Protein AF-A0A131YA51-F1 (afdb_monomer)

Radius of gyration: 24.65 Å; Cα contacts (8 Å, |Δi|>4): 107; chains: 1; bounding box: 43×61×61 Å

Structure (mmCIF, N/CA/C/O backbone):
data_AF-A0A131YA51-F1
#
_entry.id   AF-A0A131YA51-F1
#
loop_
_atom_site.group_PDB
_atom_site.id
_atom_site.type_symbol
_atom_site.label_atom_id
_atom_site.label_alt_id
_atom_site.label_comp_id
_atom_site.label_asym_id
_atom_site.label_entity_id
_atom_site.label_seq_id
_atom_site.pdbx_PDB_ins_code
_atom_site.Cartn_x
_atom_site.Cartn_y
_atom_site.Cartn_z
_atom_site.occupancy
_atom_site.B_iso_or_equiv
_atom_site.auth_seq_id
_atom_site.auth_comp_id
_atom_site.auth_asym_id
_atom_site.auth_atom_id
_atom_site.pdbx_PDB_model_num
ATOM 1 N N . GLU A 1 1 ? 27.045 49.366 30.846 1.00 48.94 1 GLU A N 1
ATOM 2 C CA . GLU A 1 1 ? 26.633 47.951 30.909 1.00 48.94 1 GLU A CA 1
ATOM 3 C C . GLU A 1 1 ? 25.116 47.917 30.968 1.00 48.94 1 GLU A C 1
ATOM 5 O O . GLU A 1 1 ? 24.548 48.463 31.906 1.00 48.94 1 GLU A O 1
ATOM 10 N N . GLU A 1 2 ? 24.452 47.414 29.928 1.00 60.00 2 GLU A N 1
ATOM 11 C CA . GLU A 1 2 ? 22.996 47.246 29.943 1.00 60.00 2 GLU A CA 1
ATOM 12 C C . GLU A 1 2 ? 22.673 46.033 30.823 1.00 60.00 2 GLU A C 1
ATOM 14 O O . GLU A 1 2 ? 22.949 44.890 30.457 1.00 60.00 2 GLU A O 1
ATOM 19 N N . MET A 1 3 ? 22.154 46.285 32.027 1.00 59.62 3 MET A N 1
ATOM 20 C CA . MET A 1 3 ? 21.631 45.240 32.904 1.00 59.62 3 MET A CA 1
ATOM 21 C C . MET A 1 3 ? 20.434 44.587 32.208 1.00 59.62 3 MET A C 1
ATOM 23 O O . MET A 1 3 ? 19.343 45.152 32.181 1.00 59.62 3 MET A O 1
ATOM 27 N N . LEU A 1 4 ? 20.645 43.400 31.639 1.00 63.69 4 LEU A N 1
ATOM 28 C CA . LEU A 1 4 ? 19.570 42.529 31.175 1.00 63.69 4 LEU A CA 1
ATOM 29 C C . LEU A 1 4 ? 18.605 42.285 32.340 1.00 63.69 4 LEU A C 1
ATOM 31 O O . LEU A 1 4 ? 18.955 41.627 33.321 1.00 63.69 4 LEU A O 1
ATOM 35 N N . ASP A 1 5 ? 17.399 42.844 32.246 1.00 75.75 5 ASP A N 1
ATOM 36 C CA . ASP A 1 5 ? 16.379 42.695 33.276 1.00 75.75 5 ASP A CA 1
ATOM 37 C C . ASP A 1 5 ? 15.829 41.261 33.257 1.00 75.75 5 ASP A C 1
ATOM 39 O O . ASP A 1 5 ? 14.916 40.901 32.507 1.00 75.75 5 ASP A O 1
ATOM 43 N N . CYS A 1 6 ? 16.405 40.417 34.112 1.00 76.31 6 CYS A N 1
ATOM 44 C CA . CYS A 1 6 ? 15.981 39.036 34.325 1.00 76.31 6 CYS A CA 1
ATOM 45 C C . CYS A 1 6 ? 14.492 38.914 34.702 1.00 76.31 6 CYS A C 1
ATOM 47 O O . CYS A 1 6 ? 13.904 37.843 34.524 1.00 76.31 6 CYS A O 1
ATOM 49 N N . SER A 1 7 ? 13.866 39.989 35.200 1.00 79.56 7 SER A N 1
ATOM 50 C CA . SER A 1 7 ? 12.437 40.034 35.521 1.00 79.56 7 SER A CA 1
ATOM 51 C C . SER A 1 7 ? 11.564 39.974 34.268 1.00 79.56 7 SER A C 1
ATOM 53 O O . SER A 1 7 ? 10.586 39.224 34.237 1.00 79.56 7 SER A O 1
ATOM 55 N N . GLU A 1 8 ? 11.925 40.709 33.214 1.00 81.81 8 GLU A N 1
ATOM 56 C CA . GLU A 1 8 ? 11.191 40.716 31.941 1.00 81.81 8 GLU A CA 1
ATOM 57 C C . GLU A 1 8 ? 11.274 39.345 31.258 1.00 81.81 8 GLU A C 1
ATOM 59 O O . GLU A 1 8 ? 10.245 38.752 30.923 1.00 81.81 8 GLU A O 1
ATOM 64 N N . MET A 1 9 ? 12.473 38.755 31.196 1.00 83.44 9 MET A N 1
ATOM 65 C CA . MET A 1 9 ? 12.663 37.405 30.646 1.00 83.44 9 MET A CA 1
ATOM 66 C C . MET A 1 9 ? 11.858 36.342 31.409 1.00 83.44 9 MET A C 1
ATOM 68 O O . MET A 1 9 ? 11.262 35.447 30.805 1.00 83.44 9 MET A O 1
ATOM 72 N N . ALA A 1 10 ? 11.780 36.442 32.741 1.00 86.12 10 ALA A N 1
ATOM 73 C CA . ALA A 1 10 ? 10.992 35.515 33.550 1.00 86.12 10 ALA A CA 1
ATOM 74 C C . ALA A 1 10 ? 9.480 35.640 33.290 1.00 86.12 10 ALA A C 1
ATOM 76 O O . ALA A 1 10 ? 8.757 34.635 33.319 1.00 86.12 10 ALA A O 1
ATOM 77 N N . LYS A 1 11 ? 8.979 36.854 33.023 1.00 85.00 11 LYS A N 1
ATOM 78 C CA . LYS A 1 11 ? 7.570 37.083 32.663 1.00 85.00 11 LYS A CA 1
ATOM 79 C C . LYS A 1 11 ? 7.252 36.502 31.289 1.00 85.00 11 LYS A C 1
ATOM 81 O O . LYS A 1 11 ? 6.230 35.822 31.153 1.00 85.00 11 LYS A O 1
ATOM 86 N N . ASP A 1 12 ? 8.132 36.697 30.313 1.00 86.19 12 ASP A N 1
ATOM 87 C CA . ASP A 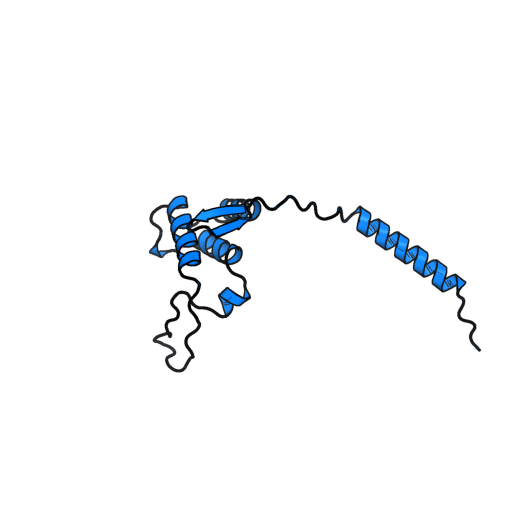1 12 ? 7.961 36.151 28.967 1.00 86.19 12 ASP A CA 1
ATOM 88 C C . ASP A 1 12 ? 7.997 34.625 28.958 1.00 86.19 12 ASP A C 1
ATOM 90 O O . ASP A 1 12 ? 7.126 33.994 28.353 1.00 86.19 12 ASP A O 1
ATOM 94 N N . LEU A 1 13 ? 8.901 34.015 29.730 1.00 86.00 13 LEU A N 1
ATOM 95 C CA . LEU A 1 13 ? 8.955 32.562 29.879 1.00 86.00 13 LEU A CA 1
ATOM 96 C C . LEU A 1 13 ? 7.654 32.013 30.483 1.00 86.00 13 LEU A C 1
ATOM 98 O O . LEU A 1 13 ? 7.063 31.064 29.965 1.00 86.00 13 LEU A O 1
ATOM 102 N N . ARG A 1 14 ? 7.140 32.649 31.545 1.00 88.12 14 ARG A N 1
ATOM 103 C CA . ARG A 1 14 ? 5.858 32.270 32.169 1.00 88.12 14 ARG A CA 1
ATOM 104 C C . ARG A 1 14 ? 4.684 32.417 31.202 1.00 88.12 14 ARG A C 1
ATOM 106 O O . ARG A 1 14 ? 3.768 31.591 31.218 1.00 88.12 14 ARG A O 1
ATOM 113 N N . ARG A 1 15 ? 4.697 33.452 30.359 1.00 87.62 15 ARG A N 1
ATOM 114 C CA . ARG A 1 15 ? 3.676 33.676 29.329 1.00 87.62 15 ARG A CA 1
ATOM 115 C C . ARG A 1 15 ? 3.755 32.617 28.229 1.00 87.62 15 ARG A C 1
ATOM 117 O O . ARG A 1 15 ? 2.712 32.104 27.825 1.00 87.62 15 ARG A O 1
ATOM 124 N N . GLY A 1 16 ? 4.963 32.251 27.803 1.00 85.38 16 GLY A N 1
ATOM 125 C CA . GLY A 1 16 ? 5.221 31.157 26.867 1.00 85.38 16 GLY A CA 1
ATOM 126 C C . GLY A 1 16 ? 4.718 29.815 27.397 1.00 85.38 16 GLY A C 1
ATOM 127 O O . GLY A 1 16 ? 3.927 29.154 26.729 1.00 85.38 16 GLY A O 1
ATOM 128 N N . LEU A 1 17 ? 5.060 29.466 28.641 1.00 86.88 17 LEU A N 1
ATOM 129 C CA . LEU A 1 17 ? 4.612 28.225 29.285 1.00 86.88 17 LEU A CA 1
ATOM 130 C C . LEU A 1 17 ? 3.086 28.151 29.439 1.00 86.88 17 LEU A C 1
ATOM 132 O O . LEU A 1 17 ? 2.499 27.091 29.236 1.00 86.88 17 LEU A O 1
ATOM 136 N N . LYS A 1 18 ? 2.409 29.270 29.738 1.00 84.94 18 LYS A N 1
ATOM 137 C CA . LYS A 1 18 ? 0.934 29.314 29.766 1.00 84.94 18 LYS A CA 1
ATOM 138 C C . LYS A 1 18 ? 0.310 29.076 28.388 1.00 84.94 18 LYS A C 1
ATOM 140 O O . LYS A 1 18 ? -0.718 28.411 28.309 1.00 84.94 18 LYS A O 1
ATOM 145 N N . ARG A 1 19 ? 0.912 29.608 27.318 1.00 83.56 19 ARG A N 1
ATOM 146 C CA . ARG A 1 19 ? 0.451 29.381 25.937 1.00 83.56 19 ARG A CA 1
ATOM 147 C C . ARG A 1 19 ? 0.673 27.935 25.510 1.00 83.56 19 ARG A C 1
ATOM 149 O O . ARG A 1 19 ? -0.244 27.340 24.961 1.00 83.56 19 ARG A O 1
ATOM 156 N N . LEU A 1 20 ? 1.838 27.365 25.821 1.00 76.62 20 LEU A N 1
ATOM 157 C CA . LEU A 1 20 ? 2.131 25.955 25.558 1.00 76.62 20 LEU A CA 1
ATOM 158 C C . LEU A 1 20 ? 1.156 25.040 26.297 1.00 76.62 20 LEU A C 1
ATOM 160 O O . LEU A 1 20 ? 0.558 24.184 25.666 1.00 76.62 20 LEU A O 1
ATOM 164 N N . ARG A 1 21 ? 0.872 25.301 27.579 1.00 78.06 21 ARG A N 1
ATOM 165 C CA . ARG A 1 21 ? -0.131 24.534 28.333 1.00 78.06 21 ARG A CA 1
ATOM 166 C C . ARG A 1 21 ? -1.539 24.643 27.730 1.00 78.06 21 ARG A C 1
ATOM 168 O O . ARG A 1 21 ? -2.294 23.679 27.759 1.00 78.06 21 ARG A O 1
ATOM 175 N N . ALA A 1 22 ? -1.915 25.802 27.185 1.00 72.38 22 ALA A N 1
ATOM 176 C CA . ALA A 1 22 ? -3.196 25.960 26.491 1.00 72.38 22 ALA A CA 1
ATOM 177 C C . ALA A 1 22 ? -3.242 25.166 25.172 1.00 72.38 22 ALA A C 1
ATOM 179 O O . ALA A 1 22 ? -4.286 24.617 24.833 1.00 72.38 22 ALA A O 1
ATOM 180 N N . ILE A 1 23 ? -2.111 25.069 24.467 1.00 66.38 23 ILE A N 1
ATOM 181 C CA . ILE A 1 23 ? -1.957 24.244 23.262 1.00 66.38 23 ILE A CA 1
ATOM 182 C C . ILE A 1 23 ? -1.963 22.752 23.622 1.00 66.38 23 ILE A C 1
ATOM 184 O O . ILE A 1 23 ? -2.646 21.983 22.965 1.00 66.38 23 ILE A O 1
ATOM 188 N N . GLU A 1 24 ? -1.296 22.335 24.697 1.00 61.56 24 GLU A N 1
ATOM 189 C CA . GLU A 1 24 ? -1.337 20.953 25.204 1.00 61.56 24 GLU A CA 1
ATOM 190 C C . GLU A 1 24 ? -2.739 20.544 25.682 1.00 61.56 24 GLU A C 1
ATOM 192 O O . GLU A 1 24 ? -3.088 19.370 25.666 1.00 61.56 24 GLU A O 1
ATOM 197 N N . CYS A 1 25 ? -3.576 21.498 26.098 1.00 54.47 25 CYS A N 1
ATOM 198 C CA . CYS A 1 25 ? -4.947 21.210 26.520 1.00 54.47 25 CYS A CA 1
ATOM 199 C C . CYS A 1 25 ? -5.912 21.058 25.327 1.00 54.47 25 CYS A C 1
ATOM 201 O O . CYS A 1 25 ? -6.906 20.341 25.429 1.00 54.47 25 CYS A O 1
ATOM 203 N N . THR A 1 26 ? -5.618 21.690 24.183 1.00 53.03 26 THR A N 1
ATOM 204 C CA . THR A 1 26 ? -6.358 21.484 22.922 1.00 53.03 26 THR A CA 1
ATOM 205 C C . THR A 1 26 ? -5.800 20.325 22.100 1.00 53.03 26 THR A C 1
ATOM 207 O O . THR A 1 26 ? -6.545 19.651 21.390 1.00 53.03 26 THR A O 1
ATOM 210 N N . GLN A 1 27 ? -4.508 20.041 22.239 1.00 50.62 27 GLN A N 1
ATOM 211 C CA . GLN A 1 27 ? -3.857 18.833 21.761 1.00 50.62 27 GLN A CA 1
ATOM 212 C C . GLN A 1 27 ? -4.001 17.756 22.830 1.00 50.62 27 GLN A C 1
ATOM 214 O O . GLN A 1 27 ? -3.049 17.422 23.531 1.00 50.62 27 GLN A O 1
ATOM 219 N N . SER A 1 28 ? -5.198 17.168 22.934 1.00 47.44 28 SER A N 1
ATOM 220 C CA . SER A 1 28 ? -5.316 15.834 23.527 1.00 47.44 28 SER A CA 1
ATOM 221 C C . SER A 1 28 ? -4.153 14.988 22.996 1.00 47.44 28 SER A C 1
ATOM 223 O O . SER A 1 28 ? -3.966 15.012 21.769 1.00 47.44 28 SER A O 1
ATOM 225 N N . PRO A 1 29 ? -3.373 14.283 23.843 1.00 47.16 29 PRO A N 1
ATOM 226 C CA . PRO A 1 29 ? -2.342 13.382 23.346 1.00 47.16 29 PRO A CA 1
ATOM 227 C C . PRO A 1 29 ? -3.044 12.528 22.311 1.00 47.16 29 PRO A C 1
ATOM 229 O O . PRO A 1 29 ? -4.086 11.953 22.641 1.00 47.16 29 PRO A O 1
ATOM 232 N N . ALA A 1 30 ? -2.580 12.599 21.055 1.00 47.47 30 ALA A N 1
ATOM 233 C CA . ALA A 1 30 ? -3.205 11.910 19.939 1.00 47.47 30 ALA A CA 1
ATOM 234 C C . ALA A 1 30 ? -3.547 10.530 20.465 1.00 47.47 30 ALA A C 1
ATOM 236 O O . ALA A 1 30 ? -2.648 9.815 20.903 1.00 47.47 30 ALA A O 1
ATOM 237 N N . LYS A 1 31 ? -4.846 10.251 20.611 1.00 45.97 31 LYS A N 1
ATOM 238 C CA . LYS A 1 31 ? -5.323 9.022 21.224 1.00 45.97 31 LYS A CA 1
ATOM 239 C C . LYS A 1 31 ? -4.835 7.958 20.262 1.00 45.97 31 LYS A C 1
ATOM 241 O O . LYS A 1 31 ? -5.452 7.748 19.220 1.00 45.97 31 LYS A O 1
ATOM 246 N N . VAL A 1 32 ? -3.655 7.406 20.533 1.00 50.09 32 VAL A N 1
ATOM 247 C CA . VAL A 1 32 ? -3.058 6.322 19.770 1.00 50.09 32 VAL A CA 1
ATOM 248 C C . VAL A 1 32 ? -3.916 5.133 20.157 1.00 50.09 32 VAL A C 1
ATOM 250 O O . VAL A 1 32 ? -3.573 4.333 21.020 1.00 50.09 32 VAL A O 1
ATOM 253 N N . ASN A 1 33 ? -5.125 5.085 19.595 1.00 52.59 33 ASN A N 1
ATOM 254 C CA . ASN A 1 33 ? -5.835 3.836 19.476 1.00 52.59 33 ASN A CA 1
ATOM 255 C C . ASN A 1 33 ? -4.825 2.917 18.791 1.00 52.59 33 ASN A C 1
ATOM 257 O O . ASN A 1 33 ? -4.293 3.322 17.747 1.00 52.59 33 ASN A O 1
ATOM 261 N N . PRO A 1 34 ? -4.491 1.760 19.386 1.00 54.34 34 PRO A N 1
ATOM 262 C CA . PRO A 1 34 ? -3.623 0.813 18.715 1.00 54.34 34 PRO A CA 1
ATOM 263 C C . PRO A 1 34 ? -4.247 0.594 17.344 1.00 54.34 34 PRO A C 1
ATOM 265 O O . PRO A 1 34 ? -5.432 0.278 17.250 1.00 54.34 34 PRO A O 1
ATOM 268 N N . ALA A 1 35 ? -3.498 0.924 16.293 1.00 62.50 35 ALA A N 1
ATOM 269 C CA . ALA A 1 35 ? -3.986 0.772 14.940 1.00 62.50 35 ALA A CA 1
ATOM 270 C C . ALA A 1 35 ? -4.346 -0.703 14.778 1.00 62.50 35 ALA A C 1
ATOM 272 O O . ALA A 1 35 ? -3.449 -1.543 14.751 1.00 62.50 35 ALA A O 1
ATOM 273 N N . THR A 1 36 ? -5.641 -1.024 14.744 1.00 79.81 36 THR A N 1
ATOM 274 C CA . THR A 1 36 ? -6.079 -2.381 14.446 1.00 79.81 36 THR A CA 1
ATOM 275 C C . THR A 1 36 ? -5.555 -2.694 13.056 1.00 79.81 36 THR A C 1
ATOM 277 O O . THR A 1 36 ? -5.889 -2.011 12.084 1.00 79.81 36 THR A O 1
ATOM 280 N N . LEU A 1 37 ? -4.637 -3.650 12.982 1.00 85.56 37 LEU A N 1
ATOM 281 C CA . LEU A 1 37 ? -4.069 -4.107 11.730 1.00 85.56 37 LEU A CA 1
ATOM 282 C C . LEU A 1 37 ? -4.929 -5.252 11.212 1.00 85.56 37 LEU A C 1
ATOM 284 O O . LEU A 1 37 ? -5.177 -6.219 11.929 1.00 85.56 37 LEU A O 1
ATOM 288 N N . VAL A 1 38 ? -5.378 -5.126 9.971 1.00 84.31 38 VAL A N 1
ATOM 289 C CA . VAL A 1 38 ? -6.152 -6.145 9.265 1.00 84.31 38 VAL A CA 1
ATOM 290 C C . VAL A 1 38 ? -5.281 -6.716 8.160 1.00 84.31 38 VAL A C 1
ATOM 292 O O . VAL A 1 38 ? -4.627 -5.973 7.428 1.00 84.31 38 VAL A O 1
ATOM 295 N N . ASP A 1 39 ? -5.273 -8.041 8.052 1.00 88.50 39 ASP A N 1
ATOM 296 C CA . ASP A 1 39 ? -4.607 -8.743 6.962 1.00 88.50 39 ASP A CA 1
ATOM 297 C C . ASP A 1 39 ? -5.459 -8.659 5.689 1.00 88.50 39 ASP A C 1
ATOM 299 O O . ASP A 1 39 ? -6.600 -9.133 5.654 1.00 88.50 39 ASP A O 1
ATOM 303 N N . ILE A 1 40 ? -4.910 -8.040 4.643 1.00 85.50 40 ILE A N 1
ATOM 304 C CA . ILE A 1 40 ? -5.545 -7.972 3.318 1.00 85.50 40 ILE A CA 1
ATOM 305 C C . ILE A 1 40 ? -5.228 -9.198 2.450 1.00 85.50 40 ILE A C 1
ATOM 307 O O . ILE A 1 40 ? -5.875 -9.388 1.419 1.00 85.50 40 ILE A O 1
ATOM 311 N N . GLY A 1 41 ? -4.289 -10.046 2.878 1.00 84.00 41 GLY A N 1
ATOM 312 C CA . GLY A 1 41 ? -3.828 -11.243 2.182 1.00 84.00 41 GLY A CA 1
ATOM 313 C C . GLY A 1 41 ? -2.300 -11.331 2.150 1.00 84.00 41 GLY A C 1
ATOM 314 O O . GLY A 1 41 ? -1.608 -10.317 2.193 1.00 84.00 41 GLY A O 1
ATOM 315 N N . ASN A 1 42 ? -1.761 -12.550 2.037 1.00 81.81 42 ASN A N 1
ATOM 316 C CA . ASN A 1 42 ? -0.315 -12.833 2.037 1.00 81.81 42 ASN A CA 1
ATOM 317 C C . ASN A 1 42 ? 0.448 -12.222 3.233 1.00 81.81 42 ASN A C 1
ATOM 319 O O . ASN A 1 42 ? 1.599 -11.810 3.078 1.00 81.81 42 ASN A O 1
ATOM 323 N N . SER A 1 43 ? -0.180 -12.156 4.412 1.00 83.00 43 SER A N 1
ATOM 324 C CA . SER A 1 43 ? 0.390 -11.555 5.627 1.00 83.00 43 SER A CA 1
ATOM 325 C C . SER A 1 43 ? 0.676 -10.051 5.508 1.00 83.00 43 SER A C 1
ATOM 327 O O . SER A 1 43 ? 1.522 -9.517 6.230 1.00 83.00 43 SER A O 1
ATOM 329 N N . VAL A 1 44 ? -0.006 -9.353 4.595 1.00 86.31 44 VAL A N 1
ATOM 330 C CA . VAL A 1 44 ? 0.131 -7.906 4.421 1.00 86.31 44 VAL A CA 1
ATOM 331 C C . VAL A 1 44 ? -0.868 -7.210 5.330 1.00 86.31 44 VAL A C 1
ATOM 333 O O . VAL A 1 44 ? -2.078 -7.255 5.121 1.00 86.31 44 VAL A O 1
ATOM 336 N N . LEU A 1 45 ? -0.337 -6.547 6.351 1.00 87.69 45 LEU A N 1
ATOM 337 C CA . LEU A 1 45 ? -1.121 -5.869 7.370 1.00 87.69 45 LEU A CA 1
ATOM 338 C C . LEU A 1 45 ? -1.315 -4.394 7.014 1.00 87.69 45 LEU A C 1
ATOM 340 O O . LEU A 1 45 ? -0.345 -3.672 6.786 1.00 87.69 45 LEU A O 1
ATOM 344 N N . VAL A 1 46 ? -2.563 -3.930 7.027 1.00 87.00 46 VAL A N 1
ATOM 345 C CA . VAL A 1 46 ? -2.916 -2.515 6.835 1.00 87.00 46 VAL A CA 1
ATOM 346 C C . VAL A 1 46 ? -3.776 -2.009 7.985 1.00 87.00 46 VAL A C 1
ATOM 348 O O . VAL A 1 46 ? -4.476 -2.770 8.648 1.00 87.00 46 VAL A O 1
ATOM 351 N N . ASN A 1 47 ? -3.743 -0.700 8.226 1.00 89.12 47 ASN A N 1
ATOM 352 C CA . ASN A 1 47 ? -4.570 -0.068 9.249 1.00 89.12 47 ASN A CA 1
ATOM 353 C C . ASN A 1 47 ? -6.059 -0.140 8.863 1.00 89.12 47 ASN A C 1
ATOM 355 O O . ASN A 1 47 ? -6.465 0.416 7.840 1.00 89.12 47 ASN A O 1
ATOM 359 N N . GLU A 1 48 ? -6.875 -0.764 9.713 1.00 85.62 48 GLU A N 1
ATOM 360 C CA . GLU A 1 48 ? -8.315 -0.958 9.511 1.00 85.62 48 GLU A CA 1
ATOM 361 C C . GLU A 1 48 ? -9.058 0.361 9.280 1.00 85.62 48 GLU A C 1
ATOM 363 O O . GLU A 1 48 ? -9.852 0.491 8.349 1.00 85.62 48 GLU A O 1
ATOM 368 N N . ALA A 1 49 ? -8.760 1.385 10.084 1.00 85.25 49 ALA A N 1
ATOM 369 C CA . ALA A 1 49 ? -9.416 2.683 9.979 1.00 85.25 49 ALA A CA 1
ATOM 370 C C . ALA A 1 49 ? -9.037 3.421 8.687 1.00 85.25 49 ALA A C 1
ATOM 372 O O . ALA A 1 49 ? -9.785 4.280 8.213 1.00 85.25 49 ALA A O 1
ATOM 373 N N . ALA A 1 50 ? -7.860 3.144 8.126 1.00 85.81 50 ALA A N 1
ATOM 374 C CA . ALA A 1 50 ? -7.471 3.669 6.823 1.00 85.81 50 ALA A CA 1
ATOM 375 C C . ALA A 1 50 ? -8.166 2.896 5.694 1.00 85.81 50 ALA A C 1
ATOM 377 O O . ALA A 1 50 ? -8.723 3.517 4.790 1.00 85.81 50 ALA A O 1
ATOM 378 N N . LEU A 1 51 ? -8.215 1.565 5.795 1.00 86.06 51 LEU A N 1
ATOM 379 C CA . LEU A 1 51 ? -8.886 0.699 4.828 1.00 86.06 51 LEU A CA 1
ATOM 380 C C . LEU A 1 51 ? -10.385 1.016 4.717 1.00 86.06 51 LEU A C 1
ATOM 382 O O . LEU A 1 51 ? -10.898 1.184 3.612 1.00 86.06 51 LEU A O 1
ATOM 386 N N . MET A 1 52 ? -11.074 1.185 5.849 1.00 86.25 52 MET A N 1
ATOM 387 C CA . MET A 1 52 ? -12.491 1.568 5.887 1.00 86.25 52 MET A CA 1
ATOM 388 C C . MET A 1 52 ? -12.738 2.925 5.222 1.00 86.25 52 MET A C 1
ATOM 390 O O . MET A 1 52 ? -13.643 3.053 4.401 1.00 86.25 52 MET A O 1
ATOM 394 N N . ARG A 1 53 ? -11.886 3.924 5.494 1.00 87.06 53 ARG A N 1
ATOM 395 C CA . ARG A 1 53 ? -11.983 5.247 4.855 1.00 87.06 53 ARG A CA 1
ATOM 396 C C . ARG A 1 53 ? -11.800 5.179 3.342 1.00 87.06 53 ARG A C 1
ATOM 398 O O . ARG A 1 53 ? -12.513 5.863 2.611 1.00 87.06 53 ARG A O 1
ATOM 405 N N . VAL A 1 54 ? -10.862 4.361 2.869 1.00 86.94 54 VAL A N 1
ATOM 406 C CA . VAL A 1 54 ? -10.654 4.140 1.431 1.00 86.94 54 VAL A CA 1
ATOM 407 C C . VAL A 1 54 ? -11.866 3.449 0.810 1.00 86.94 54 VAL A C 1
ATOM 409 O O . VAL A 1 54 ? -12.344 3.887 -0.231 1.00 86.94 54 VAL A O 1
ATOM 412 N N . LYS A 1 55 ? -12.422 2.434 1.476 1.00 85.50 55 LYS A N 1
ATOM 413 C CA . LYS A 1 55 ? -13.617 1.717 1.012 1.00 85.50 55 LYS A CA 1
ATOM 414 C C . LYS A 1 55 ? -14.857 2.614 0.923 1.00 85.50 55 LYS A C 1
ATOM 416 O O . LYS A 1 55 ? -15.646 2.482 -0.007 1.00 85.50 55 LYS A O 1
ATOM 421 N N . GLU A 1 56 ? -15.031 3.541 1.863 1.00 85.44 56 GLU A N 1
ATOM 422 C CA . GLU A 1 56 ? -16.136 4.509 1.834 1.00 85.44 56 GLU A CA 1
ATOM 423 C C . GLU A 1 56 ? -15.966 5.564 0.734 1.00 85.44 56 GLU A C 1
ATOM 425 O O . GLU A 1 56 ? -16.941 5.949 0.078 1.00 85.44 56 GLU A O 1
ATOM 430 N N . LYS A 1 57 ? -14.731 6.033 0.530 1.00 86.25 57 LYS A N 1
ATOM 431 C CA . LYS A 1 57 ? -14.406 7.091 -0.430 1.00 86.25 57 LYS A CA 1
ATOM 432 C C . LYS A 1 57 ? -14.439 6.594 -1.874 1.00 86.25 57 LYS A C 1
ATOM 434 O O . LYS A 1 57 ? -15.030 7.240 -2.740 1.00 86.25 57 LYS A O 1
ATOM 439 N N . ASP A 1 58 ? -13.802 5.461 -2.135 1.00 85.12 58 ASP A N 1
ATOM 440 C CA . ASP A 1 58 ? -13.530 4.967 -3.476 1.00 85.12 58 ASP A CA 1
ATOM 441 C C . ASP A 1 58 ? -14.389 3.738 -3.768 1.00 85.12 58 ASP A C 1
ATOM 443 O O . ASP A 1 58 ? -14.044 2.629 -3.392 1.00 85.12 58 ASP A O 1
ATOM 447 N N . LYS A 1 59 ? -15.505 3.938 -4.483 1.00 82.44 59 LYS A N 1
ATOM 448 C CA . LYS A 1 59 ? -16.456 2.870 -4.871 1.00 82.44 59 LYS A CA 1
ATOM 449 C C . LYS A 1 59 ? -16.104 2.161 -6.182 1.00 82.44 59 LYS A C 1
ATOM 451 O O . LYS A 1 59 ? -16.902 1.386 -6.704 1.00 82.44 59 LYS A O 1
ATOM 456 N N . ARG A 1 60 ? -14.975 2.515 -6.797 1.00 84.75 60 ARG A N 1
ATOM 457 C CA . ARG A 1 60 ? -14.519 1.971 -8.083 1.00 84.75 60 ARG A CA 1
ATOM 458 C C . ARG A 1 60 ? -13.194 1.240 -7.871 1.00 84.75 60 ARG A C 1
ATOM 460 O O . ARG A 1 60 ? -12.372 1.735 -7.101 1.00 84.75 60 ARG A O 1
ATOM 467 N N . PRO A 1 61 ? -12.940 0.146 -8.607 1.00 84.81 61 PRO A N 1
ATOM 468 C CA . PRO A 1 61 ? -11.777 -0.712 -8.384 1.00 84.81 61 PRO A CA 1
ATOM 469 C C . PRO A 1 61 ? -10.440 0.010 -8.594 1.00 84.81 61 PRO A C 1
ATOM 471 O O . PRO A 1 61 ? -9.562 -0.092 -7.748 1.00 84.81 61 PRO A O 1
ATOM 474 N N . GLY A 1 62 ? -10.293 0.805 -9.661 1.00 86.06 62 GLY A N 1
ATOM 475 C CA . GLY A 1 62 ? -9.041 1.525 -9.946 1.00 86.06 62 GLY A CA 1
ATOM 476 C C . GLY A 1 62 ? -8.648 2.552 -8.867 1.00 86.06 62 GLY A C 1
ATOM 477 O O . GLY A 1 62 ? -7.541 2.476 -8.333 1.00 86.06 62 GLY A O 1
ATOM 478 N N . PRO A 1 63 ? -9.528 3.510 -8.504 1.00 87.38 63 PRO A N 1
ATOM 479 C CA . PRO A 1 63 ? -9.261 4.453 -7.414 1.00 87.38 63 PRO A CA 1
ATOM 480 C C . PRO A 1 63 ? -9.002 3.765 -6.070 1.00 87.38 63 PRO A C 1
ATOM 482 O O . PRO A 1 63 ? -8.064 4.143 -5.372 1.00 87.38 63 PRO A O 1
ATOM 485 N N . PHE A 1 64 ? -9.766 2.713 -5.757 1.00 88.31 64 PHE A N 1
ATOM 486 C CA . PH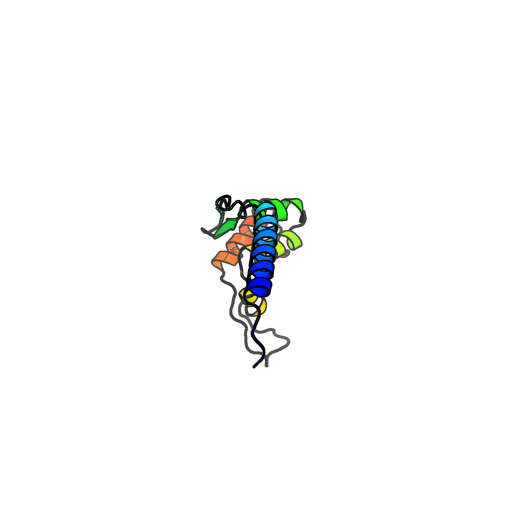E A 1 64 ? -9.581 1.921 -4.544 1.00 88.31 64 PHE A CA 1
ATOM 487 C C . PHE A 1 64 ? -8.200 1.250 -4.505 1.00 88.31 64 PHE A C 1
ATOM 489 O O . PHE A 1 64 ? -7.473 1.401 -3.527 1.00 88.31 64 PHE A O 1
ATOM 496 N N . ALA A 1 65 ? -7.794 0.584 -5.590 1.00 88.38 65 ALA A N 1
ATOM 497 C CA . ALA A 1 65 ? -6.479 -0.045 -5.710 1.00 88.38 65 ALA A CA 1
ATOM 498 C C . ALA A 1 65 ? -5.339 0.968 -5.554 1.00 88.38 65 ALA A C 1
ATOM 500 O O . ALA A 1 65 ? -4.363 0.720 -4.848 1.00 88.38 65 ALA A O 1
ATOM 501 N N . ARG A 1 66 ? -5.479 2.149 -6.168 1.00 88.19 66 ARG A N 1
ATOM 502 C CA . ARG A 1 66 ? -4.489 3.228 -6.069 1.00 88.19 66 ARG A CA 1
ATOM 503 C C . ARG A 1 66 ? -4.371 3.777 -4.649 1.00 88.19 66 ARG A C 1
ATOM 505 O O . ARG A 1 66 ? -3.264 4.060 -4.199 1.00 88.19 66 ARG A O 1
ATOM 512 N N . ALA A 1 67 ? -5.490 3.919 -3.947 1.00 88.62 67 ALA A N 1
ATOM 513 C CA . ALA A 1 67 ? -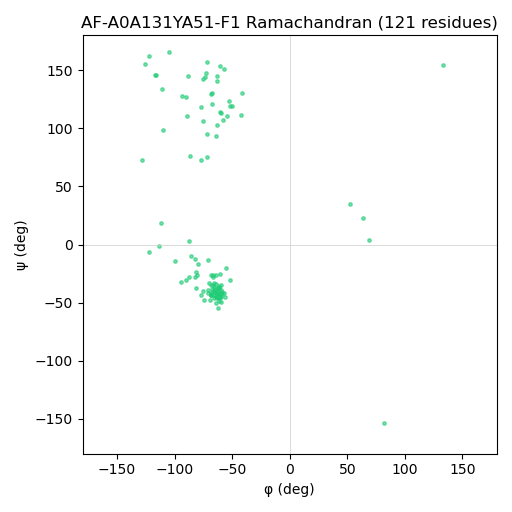5.487 4.311 -2.545 1.00 88.62 67 ALA A CA 1
ATOM 514 C C . ALA A 1 67 ? -4.865 3.219 -1.657 1.00 88.62 67 ALA A C 1
ATOM 516 O O . ALA A 1 67 ? -4.072 3.537 -0.773 1.00 88.62 67 ALA A O 1
ATOM 517 N N . LEU A 1 68 ? -5.144 1.942 -1.936 1.00 88.50 68 LEU A N 1
ATOM 518 C CA . LEU A 1 68 ? -4.569 0.805 -1.214 1.00 88.50 68 LEU A CA 1
ATOM 519 C C . LEU A 1 68 ? -3.050 0.685 -1.428 1.00 88.50 68 LEU A C 1
ATOM 521 O O . LEU A 1 68 ? -2.322 0.411 -0.477 1.00 88.50 68 LEU A O 1
ATOM 525 N N . LEU A 1 69 ? -2.547 0.988 -2.631 1.00 89.50 69 LEU A N 1
ATOM 526 C CA . LEU A 1 69 ? -1.108 1.094 -2.901 1.00 89.50 69 LEU A CA 1
ATOM 527 C C . LEU A 1 69 ? -0.428 2.119 -1.985 1.00 89.50 69 LEU A C 1
ATOM 529 O O . LEU A 1 69 ? 0.635 1.827 -1.450 1.00 89.50 69 LEU A O 1
ATOM 533 N N . GLY A 1 70 ? -1.056 3.275 -1.753 1.00 87.94 70 GLY A N 1
ATOM 534 C CA . GLY A 1 70 ? -0.536 4.298 -0.837 1.00 87.94 70 GLY A CA 1
ATOM 535 C C . GLY A 1 70 ? -0.610 3.925 0.650 1.00 87.94 70 GLY A C 1
ATOM 536 O O . GLY A 1 70 ? 0.009 4.594 1.471 1.00 87.94 70 GLY A O 1
ATOM 537 N N . LEU A 1 71 ? -1.361 2.877 1.011 1.00 87.31 71 LEU A N 1
ATOM 538 C CA . LEU A 1 71 ? -1.392 2.337 2.375 1.00 87.31 71 LEU A CA 1
ATOM 539 C C . LEU A 1 71 ? -0.335 1.250 2.602 1.00 87.31 71 LEU A C 1
ATOM 541 O O . LEU A 1 71 ? 0.134 1.091 3.726 1.00 87.31 71 LEU A O 1
ATOM 545 N N . VAL A 1 72 ? 0.010 0.490 1.559 1.00 88.31 72 VAL A N 1
ATOM 546 C CA . VAL A 1 72 ? 0.931 -0.660 1.635 1.00 88.31 72 VAL A CA 1
ATOM 547 C C . VAL A 1 72 ? 2.376 -0.278 1.300 1.00 88.31 72 VAL A C 1
ATOM 549 O O . VAL A 1 72 ? 3.314 -0.877 1.831 1.00 88.31 72 VAL A O 1
ATOM 552 N N . PHE A 1 73 ? 2.566 0.698 0.414 1.00 87.81 73 PHE A N 1
ATOM 553 C CA . PHE A 1 73 ? 3.875 1.175 -0.026 1.00 87.81 73 PHE A CA 1
ATOM 554 C C . PHE A 1 73 ? 4.082 2.627 0.392 1.00 87.81 73 PHE A C 1
ATOM 556 O O . PHE A 1 73 ? 3.142 3.423 0.398 1.00 87.81 73 PHE A O 1
ATOM 563 N N . SER A 1 74 ? 5.327 2.986 0.707 1.00 86.50 74 SER A N 1
ATOM 564 C CA . SER A 1 74 ? 5.672 4.389 0.933 1.00 86.50 74 SER A CA 1
ATOM 565 C C . SER A 1 74 ? 5.663 5.172 -0.383 1.00 86.50 74 SER A C 1
ATOM 567 O O . SER A 1 74 ? 5.838 4.618 -1.472 1.00 86.50 74 SER A O 1
ATOM 569 N N . GLU A 1 75 ? 5.486 6.489 -0.294 1.00 83.19 75 GLU A N 1
ATOM 570 C CA . GLU A 1 75 ? 5.513 7.371 -1.466 1.00 83.19 75 GLU A CA 1
ATOM 571 C C . GLU A 1 75 ? 6.863 7.296 -2.207 1.00 83.19 75 GLU A C 1
ATOM 573 O O . GLU A 1 75 ? 6.909 7.293 -3.438 1.00 83.19 75 GLU A O 1
ATOM 578 N N . GLU A 1 76 ? 7.954 7.125 -1.456 1.00 82.19 76 GLU A N 1
ATOM 579 C CA . GLU A 1 76 ? 9.304 6.926 -1.988 1.00 82.19 76 GLU A CA 1
ATOM 580 C C . GLU A 1 76 ? 9.425 5.617 -2.781 1.00 82.19 76 GLU A C 1
ATOM 582 O O . GLU A 1 76 ? 9.967 5.608 -3.892 1.00 82.19 76 GLU A O 1
ATOM 587 N N . GLU A 1 77 ? 8.870 4.515 -2.256 1.00 82.50 77 GLU A N 1
ATOM 588 C CA . GLU A 1 77 ? 8.842 3.228 -2.957 1.00 82.50 77 GLU A CA 1
ATOM 589 C C . GLU A 1 77 ? 8.039 3.333 -4.262 1.00 82.50 77 GLU A C 1
ATOM 591 O O . GLU A 1 77 ? 8.479 2.826 -5.294 1.00 82.50 77 GLU A O 1
ATOM 596 N N . LEU A 1 78 ? 6.895 4.023 -4.252 1.00 83.81 78 LEU A N 1
ATOM 597 C CA . LEU A 1 78 ? 6.038 4.175 -5.433 1.00 83.81 78 LEU A CA 1
ATOM 598 C C . LEU A 1 78 ? 6.648 5.077 -6.516 1.00 83.81 78 LEU A C 1
ATOM 600 O O . LEU A 1 78 ? 6.435 4.834 -7.705 1.00 83.81 78 LEU A O 1
ATOM 604 N N . ALA A 1 79 ? 7.412 6.105 -6.141 1.00 81.38 79 ALA A N 1
ATOM 605 C CA . ALA A 1 79 ? 8.083 6.984 -7.100 1.00 81.38 79 ALA A CA 1
ATOM 606 C C . ALA A 1 79 ? 9.318 6.318 -7.738 1.00 81.38 79 ALA A C 1
ATOM 608 O O . ALA A 1 79 ? 9.576 6.464 -8.946 1.00 81.38 79 ALA A O 1
ATOM 609 N N . GLY A 1 80 ? 10.081 5.582 -6.922 1.00 78.00 80 GLY A N 1
ATOM 610 C CA . GLY A 1 80 ? 11.344 4.956 -7.307 1.00 78.00 80 GLY A CA 1
ATOM 611 C C . GLY A 1 80 ? 11.192 3.618 -8.031 1.00 78.00 80 GLY A C 1
ATOM 612 O O . GLY A 1 80 ? 12.040 3.277 -8.856 1.00 78.00 80 GLY A O 1
ATOM 613 N N . ARG A 1 81 ? 10.107 2.878 -7.776 1.00 82.62 81 ARG A N 1
ATOM 614 C CA . ARG A 1 81 ? 9.891 1.531 -8.322 1.00 82.62 81 ARG A CA 1
ATOM 615 C C . ARG A 1 81 ? 8.861 1.511 -9.446 1.00 82.62 81 ARG A C 1
ATOM 617 O O . ARG A 1 81 ? 8.149 2.475 -9.716 1.00 82.62 81 ARG A O 1
ATOM 624 N N . SER A 1 82 ? 8.831 0.401 -10.167 1.00 81.00 82 SER A N 1
ATOM 625 C CA . SER A 1 82 ? 7.877 0.123 -11.235 1.00 81.00 82 SER A CA 1
ATOM 626 C C . SER A 1 82 ? 7.101 -1.152 -10.944 1.00 81.00 82 SER A C 1
ATOM 628 O O . SER A 1 82 ? 7.521 -1.991 -10.155 1.00 81.00 82 SER A O 1
ATOM 630 N N . LEU A 1 83 ? 5.970 -1.323 -11.623 1.00 78.06 83 LEU A N 1
ATOM 631 C CA . LEU A 1 83 ? 5.084 -2.462 -11.395 1.00 78.06 83 LEU A CA 1
ATOM 632 C C . LEU A 1 83 ? 5.720 -3.806 -11.796 1.00 78.06 83 LEU A C 1
ATOM 634 O O . LEU A 1 83 ? 5.468 -4.817 -11.158 1.00 78.06 83 LEU A O 1
ATOM 638 N N . THR A 1 84 ? 6.569 -3.825 -12.831 1.00 72.19 84 THR A N 1
ATOM 639 C CA . THR A 1 84 ? 7.154 -5.069 -13.380 1.00 72.19 84 THR A CA 1
ATOM 640 C C . THR A 1 84 ? 8.680 -5.109 -13.375 1.00 72.19 84 THR A C 1
ATOM 642 O O . THR A 1 84 ? 9.259 -6.121 -13.764 1.00 72.19 84 THR A O 1
ATOM 645 N N . GLY A 1 85 ? 9.354 -4.016 -13.011 1.00 75.56 85 GLY A N 1
ATOM 646 C CA . GLY A 1 85 ? 10.812 -3.907 -13.129 1.00 75.56 85 GLY A CA 1
ATOM 647 C C . GLY A 1 85 ? 11.325 -3.844 -14.573 1.00 75.56 85 GLY A C 1
ATOM 648 O O . GLY A 1 85 ? 12.532 -3.862 -14.806 1.00 75.56 85 GLY A O 1
ATOM 649 N N . ARG A 1 86 ? 10.432 -3.818 -15.573 1.00 75.62 86 ARG A N 1
ATOM 650 C CA . ARG A 1 86 ? 10.810 -3.851 -16.990 1.00 75.62 86 ARG A CA 1
ATOM 651 C C . ARG A 1 86 ? 11.042 -2.447 -17.530 1.00 75.62 86 ARG A C 1
ATOM 653 O O . ARG A 1 86 ? 10.335 -1.501 -17.185 1.00 75.62 86 ARG A O 1
ATOM 660 N N . LYS A 1 87 ? 12.009 -2.328 -18.442 1.00 76.38 87 LYS A N 1
ATOM 661 C CA . LYS A 1 87 ? 12.213 -1.095 -19.208 1.00 76.38 87 LYS A CA 1
ATOM 662 C C . LYS A 1 87 ? 10.997 -0.796 -20.076 1.00 76.38 87 LYS A C 1
ATOM 664 O O . LYS A 1 87 ? 10.379 -1.701 -20.637 1.00 76.38 87 LYS A O 1
ATOM 669 N N . SER A 1 88 ? 10.702 0.491 -20.226 1.00 76.31 88 SER A N 1
ATOM 670 C CA . SER A 1 88 ? 9.732 0.936 -21.218 1.00 76.31 88 SER A CA 1
ATOM 671 C C . SER A 1 88 ? 10.292 0.706 -22.620 1.00 76.31 88 SER A C 1
ATOM 673 O O . SER A 1 88 ? 11.394 1.154 -22.932 1.00 76.31 88 SER A O 1
ATOM 675 N N . ASN A 1 89 ? 9.510 0.063 -23.489 1.00 79.56 89 ASN A N 1
ATOM 676 C CA . ASN A 1 89 ? 9.881 -0.138 -24.894 1.00 79.56 89 ASN A CA 1
ATOM 677 C C . ASN A 1 89 ? 10.087 1.189 -25.646 1.00 79.56 89 ASN A C 1
ATOM 679 O O . ASN A 1 89 ? 10.836 1.220 -26.621 1.00 79.56 89 ASN A O 1
ATOM 683 N N . ALA A 1 90 ? 9.440 2.266 -25.184 1.00 80.19 90 ALA A N 1
ATOM 684 C CA . ALA A 1 90 ? 9.542 3.606 -25.757 1.00 80.19 90 ALA A CA 1
ATOM 685 C C . ALA A 1 90 ? 10.791 4.378 -25.292 1.00 80.19 90 ALA A C 1
ATOM 687 O O . ALA A 1 90 ? 11.255 5.265 -25.998 1.00 80.19 90 ALA A O 1
ATOM 688 N N . HIS A 1 91 ? 11.362 4.030 -24.134 1.00 74.56 91 HIS A N 1
ATOM 689 C CA . HIS A 1 91 ? 12.520 4.714 -23.549 1.00 74.56 91 HIS A CA 1
ATOM 690 C C . HIS A 1 91 ? 13.607 3.697 -23.199 1.00 74.56 91 HIS A C 1
ATOM 692 O O . HIS A 1 91 ? 13.834 3.374 -22.032 1.00 74.56 91 HIS A O 1
ATOM 698 N N . LYS A 1 92 ? 14.265 3.171 -24.237 1.00 75.31 92 LYS A N 1
ATOM 699 C CA . LYS A 1 92 ? 15.290 2.120 -24.109 1.00 75.31 92 LYS A CA 1
ATOM 700 C C . LYS A 1 92 ? 16.551 2.598 -23.375 1.00 75.31 92 LYS A C 1
ATOM 702 O O . LYS A 1 92 ? 17.201 1.792 -22.701 1.00 75.31 92 LYS A O 1
ATOM 707 N N . ASP A 1 93 ? 16.834 3.897 -23.455 1.00 73.81 93 ASP A N 1
ATOM 708 C CA . ASP A 1 93 ? 18.014 4.539 -22.862 1.00 73.81 93 ASP A CA 1
ATOM 709 C C . ASP A 1 93 ? 17.861 4.810 -21.358 1.00 73.81 93 ASP A C 1
ATOM 711 O O . ASP A 1 93 ? 18.847 5.010 -20.653 1.00 73.81 93 ASP A O 1
ATOM 715 N N . ALA A 1 94 ? 16.632 4.770 -20.834 1.00 71.81 94 ALA A N 1
ATOM 716 C CA . ALA A 1 94 ? 16.386 4.932 -19.408 1.00 71.81 94 ALA A CA 1
ATOM 717 C C . ALA A 1 94 ? 16.759 3.655 -18.631 1.00 71.81 94 ALA A C 1
ATOM 719 O O . ALA A 1 94 ? 16.538 2.522 -19.083 1.00 71.81 94 ALA A O 1
ATOM 720 N N . ALA A 1 95 ? 17.314 3.832 -17.429 1.00 69.31 95 ALA A N 1
ATOM 721 C CA . ALA A 1 95 ? 17.546 2.729 -16.504 1.00 69.31 95 ALA A CA 1
ATOM 722 C C . ALA A 1 95 ? 16.207 2.094 -16.087 1.00 69.31 95 ALA A C 1
ATOM 724 O O . ALA A 1 95 ? 15.205 2.786 -15.896 1.00 69.31 95 ALA A O 1
ATOM 725 N N . ALA A 1 96 ? 16.186 0.763 -15.968 1.00 73.88 96 ALA A N 1
ATOM 726 C CA . ALA A 1 96 ? 15.018 0.067 -15.445 1.00 73.88 96 ALA A CA 1
ATOM 727 C C . ALA A 1 96 ? 14.855 0.428 -13.966 1.00 73.88 96 ALA A C 1
ATOM 729 O O . ALA A 1 96 ? 15.817 0.337 -13.205 1.00 73.88 96 ALA A O 1
ATOM 730 N N . LYS A 1 97 ? 13.649 0.828 -13.567 1.00 79.94 97 LYS A N 1
ATOM 731 C CA . LYS A 1 97 ? 13.310 0.969 -12.149 1.00 79.94 97 LYS A CA 1
ATOM 732 C C . LYS A 1 97 ? 13.173 -0.418 -11.530 1.00 79.94 97 LYS A C 1
ATOM 734 O O . LYS A 1 97 ? 12.706 -1.332 -12.206 1.00 79.94 97 LYS A O 1
ATOM 739 N N . GLU A 1 98 ? 13.511 -0.562 -10.253 1.00 80.81 98 GLU A N 1
ATOM 740 C CA . GLU A 1 98 ? 13.282 -1.812 -9.519 1.00 80.81 98 GLU A CA 1
ATOM 741 C C . GLU A 1 98 ? 11.798 -2.203 -9.542 1.00 80.81 98 GLU A C 1
ATOM 743 O O . GLU A 1 98 ? 10.920 -1.343 -9.657 1.00 80.81 98 GLU A O 1
ATOM 748 N N . ALA A 1 99 ? 11.505 -3.500 -9.465 1.00 82.94 99 ALA A N 1
ATOM 749 C CA . ALA A 1 99 ? 10.132 -3.971 -9.338 1.00 82.94 99 ALA A CA 1
ATOM 750 C C . ALA A 1 99 ? 9.600 -3.700 -7.921 1.00 82.94 99 ALA A C 1
ATOM 752 O O . ALA A 1 99 ? 10.336 -3.814 -6.940 1.00 82.94 99 ALA A O 1
ATOM 753 N N . LEU A 1 100 ? 8.315 -3.365 -7.811 1.00 85.56 100 LEU A N 1
ATOM 754 C CA . LEU A 1 100 ? 7.592 -3.436 -6.544 1.00 85.56 100 LEU A CA 1
ATOM 755 C C . LEU A 1 100 ? 7.585 -4.878 -6.035 1.00 85.56 100 LEU A C 1
ATOM 757 O O . LEU A 1 100 ? 7.662 -5.827 -6.815 1.00 85.56 100 LEU A O 1
ATOM 761 N N . ASP A 1 101 ? 7.479 -5.025 -4.718 1.00 87.00 101 ASP A N 1
ATOM 762 C CA . ASP A 1 101 ? 7.402 -6.337 -4.090 1.00 87.00 101 ASP A CA 1
ATOM 763 C C . ASP A 1 101 ? 6.165 -7.093 -4.612 1.00 87.00 101 ASP A C 1
ATOM 765 O O . ASP A 1 101 ? 5.030 -6.670 -4.346 1.00 87.00 101 ASP A O 1
ATOM 769 N N . PRO A 1 102 ? 6.362 -8.195 -5.360 1.00 85.62 102 PRO A N 1
ATOM 770 C CA . PRO A 1 102 ? 5.269 -8.899 -6.013 1.00 85.62 102 PRO A CA 1
ATOM 771 C C . PRO A 1 102 ? 4.318 -9.539 -5.000 1.00 85.62 102 PRO A C 1
ATOM 773 O O . PRO A 1 102 ? 3.139 -9.697 -5.302 1.00 85.62 102 PRO A O 1
ATOM 776 N N . VAL A 1 103 ? 4.781 -9.876 -3.791 1.00 88.31 103 VAL A N 1
ATOM 777 C CA . VAL A 1 103 ? 3.928 -10.481 -2.758 1.00 88.31 103 VAL A CA 1
ATOM 778 C C . VAL A 1 103 ? 2.918 -9.459 -2.245 1.00 88.31 103 VAL A C 1
ATOM 780 O O . VAL A 1 103 ? 1.716 -9.744 -2.211 1.00 88.31 103 VAL A O 1
ATOM 783 N N . ARG A 1 104 ? 3.398 -8.249 -1.925 1.00 88.12 104 ARG A N 1
ATOM 784 C CA . ARG A 1 104 ? 2.562 -7.111 -1.513 1.00 88.12 104 ARG A CA 1
ATOM 785 C C . ARG A 1 104 ? 1.616 -6.667 -2.624 1.00 88.12 104 ARG A C 1
ATOM 787 O O . ARG A 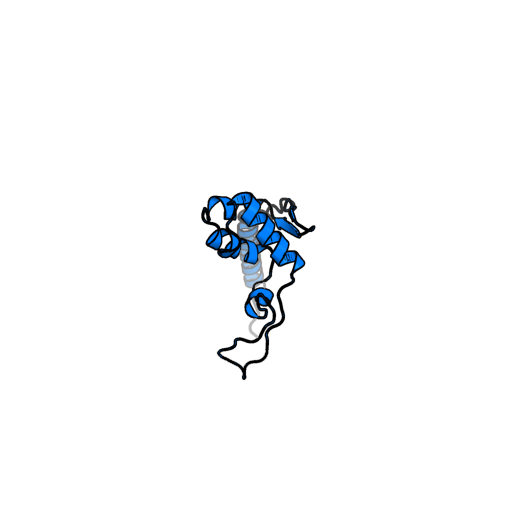1 104 ? 0.438 -6.437 -2.365 1.00 88.12 104 ARG A O 1
ATOM 794 N N . LEU A 1 105 ? 2.097 -6.602 -3.865 1.00 87.81 105 LEU A N 1
ATOM 795 C CA . LEU A 1 105 ? 1.269 -6.241 -5.018 1.00 87.81 105 LEU A CA 1
ATOM 796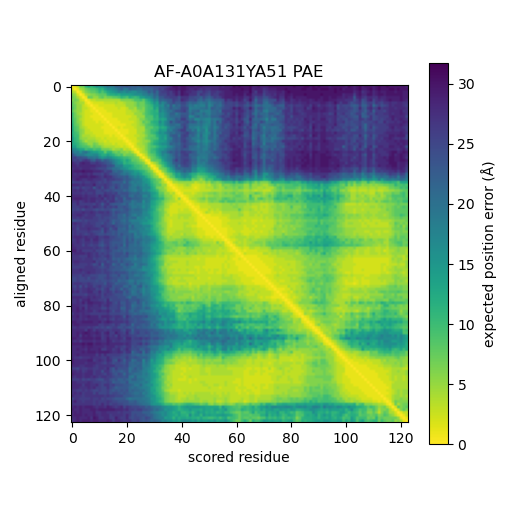 C C . LEU A 1 105 ? 0.141 -7.262 -5.248 1.00 87.81 105 LEU A C 1
ATOM 798 O O . LEU A 1 105 ? -1.019 -6.886 -5.400 1.00 87.81 105 LEU A O 1
ATOM 802 N N . ASN A 1 106 ? 0.463 -8.557 -5.206 1.00 87.81 106 ASN A N 1
ATOM 803 C CA . ASN A 1 106 ? -0.522 -9.623 -5.382 1.00 87.81 106 ASN A CA 1
ATOM 804 C C . ASN A 1 106 ? -1.574 -9.627 -4.266 1.00 87.81 106 ASN A C 1
ATOM 806 O O . ASN A 1 106 ? -2.736 -9.914 -4.543 1.00 87.81 106 ASN A O 1
ATOM 810 N N . ALA A 1 107 ? -1.204 -9.273 -3.030 1.00 89.81 107 ALA A N 1
ATOM 811 C CA . ALA A 1 107 ? -2.164 -9.115 -1.938 1.00 89.81 107 ALA A CA 1
ATOM 812 C C . ALA A 1 107 ? -3.191 -8.011 -2.240 1.00 89.81 107 ALA A C 1
ATOM 814 O O . ALA A 1 107 ? -4.390 -8.223 -2.085 1.00 89.81 107 ALA A O 1
ATOM 815 N N . ILE A 1 108 ? -2.733 -6.860 -2.741 1.00 88.94 108 ILE A N 1
ATOM 816 C CA . ILE A 1 108 ? -3.593 -5.730 -3.134 1.00 88.94 108 ILE A CA 1
ATOM 817 C C . ILE A 1 108 ? -4.534 -6.133 -4.270 1.00 88.94 108 ILE A C 1
ATOM 819 O O . ILE A 1 108 ? -5.729 -5.829 -4.219 1.00 88.94 108 ILE A O 1
ATOM 823 N N . ILE A 1 109 ? -4.013 -6.837 -5.279 1.00 88.25 109 ILE A N 1
ATOM 824 C CA . ILE A 1 109 ? -4.800 -7.302 -6.424 1.00 88.25 109 ILE A CA 1
ATOM 825 C C . ILE A 1 109 ? -5.864 -8.299 -5.969 1.00 88.25 109 ILE A C 1
ATOM 827 O O . ILE A 1 109 ? -7.047 -8.099 -6.245 1.00 88.25 109 ILE A O 1
ATOM 831 N N . ALA A 1 110 ? -5.474 -9.31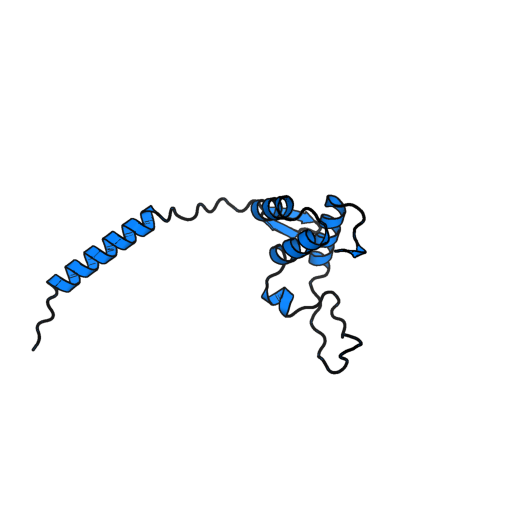8 -5.203 1.00 87.94 110 ALA A N 1
ATOM 832 C CA . ALA A 1 110 ? -6.395 -10.314 -4.666 1.00 87.94 110 ALA A CA 1
ATOM 833 C C . ALA A 1 110 ? -7.473 -9.676 -3.777 1.00 87.94 110 ALA A C 1
ATOM 835 O O . ALA A 1 110 ? -8.652 -10.014 -3.894 1.00 87.94 110 ALA A O 1
ATOM 836 N N . HIS A 1 111 ? -7.091 -8.713 -2.933 1.00 88.94 111 HIS A N 1
ATOM 837 C CA . HIS A 1 111 ? -8.027 -7.982 -2.086 1.00 88.94 111 HIS A CA 1
ATOM 838 C C . HIS A 1 111 ? -9.020 -7.159 -2.915 1.00 88.94 111 HIS A C 1
ATOM 840 O O . HIS A 1 111 ? -10.225 -7.217 -2.686 1.00 88.94 111 HIS A O 1
ATOM 846 N N . THR A 1 112 ? -8.543 -6.447 -3.937 1.00 86.69 112 THR A N 1
ATOM 847 C CA . THR A 1 112 ? -9.408 -5.627 -4.797 1.00 86.69 112 THR A CA 1
ATOM 848 C C . THR A 1 112 ? -10.360 -6.484 -5.634 1.00 86.69 112 THR A C 1
ATOM 850 O O . THR A 1 112 ? -11.532 -6.139 -5.772 1.00 86.69 112 THR A O 1
ATOM 853 N N . ILE A 1 113 ? -9.896 -7.632 -6.139 1.00 88.50 113 ILE A N 1
ATOM 854 C CA . ILE A 1 113 ? -10.736 -8.602 -6.858 1.00 88.50 113 ILE A CA 1
ATOM 855 C C . ILE A 1 113 ? -11.809 -9.189 -5.933 1.00 88.50 113 ILE A C 1
ATOM 857 O O . ILE A 1 113 ? -12.961 -9.340 -6.335 1.00 88.50 113 ILE A O 1
ATOM 861 N N . ARG A 1 114 ? -11.464 -9.492 -4.678 1.00 87.31 114 ARG A N 1
ATOM 862 C CA . ARG A 1 114 ? -12.429 -9.985 -3.687 1.00 87.31 114 ARG A CA 1
ATOM 863 C C . ARG A 1 114 ? -13.539 -8.968 -3.403 1.00 87.31 114 ARG A C 1
ATOM 865 O O . ARG A 1 114 ? -14.685 -9.370 -3.228 1.00 87.31 114 ARG A O 1
ATOM 872 N N . GLU A 1 115 ? -13.210 -7.679 -3.368 1.00 85.50 115 GLU A N 1
ATOM 873 C CA . GLU A 1 115 ? -14.168 -6.609 -3.063 1.00 85.50 115 GLU A CA 1
ATOM 874 C C . GLU A 1 115 ? -15.028 -6.195 -4.271 1.00 85.50 115 GLU A C 1
ATOM 876 O O . GLU A 1 115 ? -16.216 -5.921 -4.110 1.00 85.50 115 GLU A O 1
ATOM 881 N N . TYR A 1 116 ? -14.458 -6.159 -5.482 1.00 84.00 116 TYR A N 1
ATOM 882 C CA . TYR A 1 116 ? -15.118 -5.614 -6.683 1.00 84.00 116 TYR A CA 1
ATOM 883 C C . TYR A 1 116 ? -15.435 -6.648 -7.772 1.00 84.00 116 TYR A C 1
ATOM 885 O O . TYR A 1 116 ? -16.019 -6.302 -8.801 1.00 84.00 116 TYR A O 1
ATOM 893 N N . GLY A 1 117 ? -15.075 -7.915 -7.571 1.00 80.44 117 GLY A N 1
ATOM 894 C CA . GLY A 1 117 ? -15.231 -8.973 -8.564 1.00 80.44 117 GLY A CA 1
ATOM 895 C C . GLY A 1 117 ? -14.099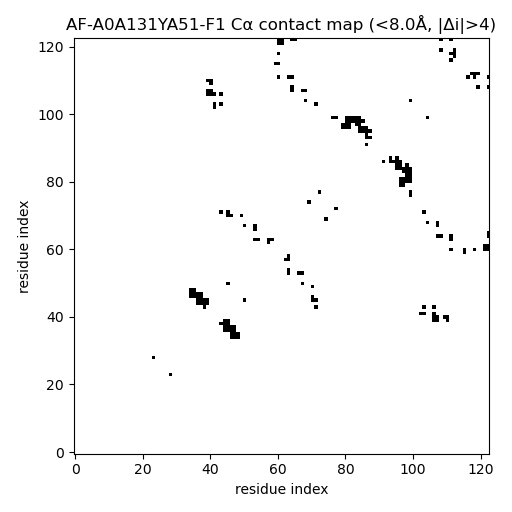 -8.985 -9.593 1.00 80.44 117 GLY A C 1
ATOM 896 O O . GLY A 1 117 ? -12.972 -8.588 -9.315 1.00 80.44 117 GLY A O 1
ATOM 897 N N . ASN A 1 118 ? -14.370 -9.485 -10.800 1.00 72.38 118 ASN A N 1
ATOM 898 C CA . ASN A 1 118 ? -13.334 -9.782 -11.793 1.00 72.38 118 ASN A CA 1
ATOM 899 C C . ASN A 1 118 ? -12.799 -8.512 -12.498 1.00 72.38 118 ASN A C 1
ATOM 901 O O . ASN A 1 118 ? -13.120 -8.232 -13.653 1.00 72.38 118 ASN A O 1
ATOM 905 N N . VAL A 1 119 ? -12.008 -7.719 -11.769 1.00 75.00 119 VAL A N 1
ATOM 906 C CA . VAL A 1 119 ? -11.444 -6.420 -12.184 1.00 75.00 119 VAL A CA 1
ATOM 907 C C . VAL A 1 119 ? -9.925 -6.461 -12.376 1.00 75.00 119 VAL A C 1
ATOM 909 O O . VAL A 1 119 ? -9.289 -5.416 -12.423 1.00 75.00 119 VAL A O 1
ATOM 912 N N . GLU A 1 120 ? -9.336 -7.649 -12.536 1.00 70.50 120 GLU A N 1
ATOM 913 C CA . GLU A 1 120 ? -7.879 -7.879 -12.572 1.00 70.50 120 GLU A CA 1
ATOM 914 C C . GLU A 1 120 ? -7.122 -6.991 -13.576 1.00 70.50 120 GLU A C 1
ATOM 916 O O . GLU A 1 120 ? -5.989 -6.608 -13.333 1.00 70.50 120 GLU A O 1
ATOM 921 N N . LYS A 1 121 ? -7.752 -6.603 -14.693 1.00 69.25 121 LYS A N 1
ATOM 922 C CA . LYS A 1 121 ? -7.132 -5.727 -15.707 1.00 69.25 121 LYS A CA 1
ATOM 923 C C . LYS A 1 121 ? -7.196 -4.226 -15.381 1.00 69.25 121 LYS A C 1
ATOM 925 O O . LYS A 1 121 ? -6.595 -3.436 -16.103 1.00 69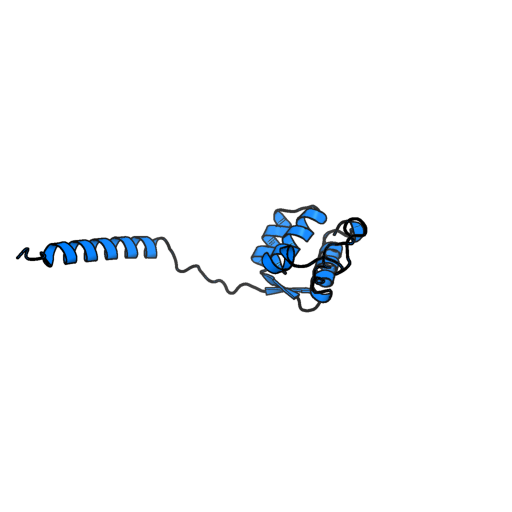.25 121 LYS A O 1
ATOM 930 N N . GLN A 1 122 ? -7.997 -3.825 -14.393 1.00 67.12 122 GLN A N 1
ATOM 931 C CA . GLN A 1 122 ? -8.204 -2.424 -13.990 1.00 67.12 122 GLN A CA 1
ATOM 932 C C . GLN A 1 122 ? -7.391 -2.024 -12.752 1.00 67.12 122 GLN A C 1
ATOM 934 O O . GLN A 1 122 ? -7.314 -0.832 -12.445 1.00 67.12 122 GLN A O 1
ATOM 939 N N . VAL A 1 123 ? -6.855 -3.017 -12.0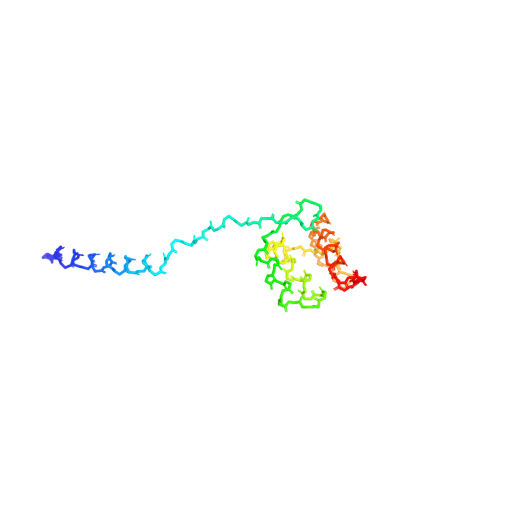45 1.00 60.72 123 VAL A N 1
ATOM 940 C CA . VAL A 1 123 ? -6.057 -2.911 -10.819 1.00 60.72 123 VAL A CA 1
ATOM 941 C C . VAL A 1 123 ? -4.586 -3.030 -11.194 1.00 60.72 123 VAL A C 1
ATOM 943 O O . VAL A 1 123 ? -3.794 -2.216 -10.674 1.00 60.72 123 VAL A O 1
#

Foldseek 3Di:
DPPPPVVVVVVVVVVVVVVVVVVVVVPPPPPPPPQPWDQLDLRQTFRPVQLVVLVVPDVDLQSSLVSVCVGRDPPVCVVQADQQQDDDPVCPVDHRGHHDDVSSSVSSLVSSCVVPNPCNVSD

pLDDT: mean 78.9, std 11.44, range [45.97, 89.81]

Organism: Ixodes ricinus (NCBI:txid34613)

Secondary structure (DSSP, 8-state):
-----HHHHHHHHHHHHHHHHHHHHHS---------EEE-STT-EEEHHHHHHHHHH--SHHHHHHHHHHHHS-HHHHHH-BSS-PPPTT-TTSPPPPBP-HHHHHHHHHHHHHHHSS-TTT-

InterPro domains:
  IPR018379 BEN domain [PF10523] (64-118)
  IPR018379 BEN domain [PS51457] (41-123)

Nearest PDB structures (foldseek):
  4x0g-assembly2_D  TM=9.043E-01  e=3.257E-04  Drosophila melanogaster
  4ix7-assembly1_B  TM=8.385E-01  e=2.015E-04  Drosophila melanogaster
  7yul-assembly1_A  TM=8.252E-01  e=2.048E-02  Homo sapiens
  7yug-assembly1_A  TM=8.047E-01  e=2.175E-02  Homo sapiens

Solvent-accessible surface area (backbone atoms only — not comparable to full-atom values): 7342 Å² total; per-residue (Å²): 131,87,80,77,60,64,67,59,56,52,51,51,50,53,52,49,53,53,51,49,52,54,48,53,68,73,47,60,74,76,79,76,64,77,72,55,66,39,72,56,37,88,85,40,70,38,47,42,76,58,52,52,50,43,56,72,72,33,89,44,62,45,62,31,41,57,54,50,47,64,68,77,41,52,73,66,55,62,73,58,31,31,88,76,33,63,61,50,88,90,44,75,88,51,80,57,36,50,51,50,62,61,66,63,50,49,18,52,49,53,38,46,30,72,75,68,39,97,45,77,92,60,96

Sequence (123 aa):
EEMLDCSEMAKDLRRGLKRLRAIECTQSPAKVNPATLVDIGNSVLVNEAALMRVKEKDKRPGPFARALLGLVFSEEELAGRSLTGRKSNAHKDAAAKEALDPVRLNAIIAHTIREYGNVEKQV

Mean predicted aligned error: 13.76 Å